Protein AF-A0A973DTD1-F1 (afdb_monomer)

Solvent-accessible surface area (backbone atoms only — not comparable to full-atom values): 6907 Å² total; per-residue (Å²): 131,82,81,72,75,76,58,64,68,57,55,54,50,48,52,51,53,19,52,48,27,39,52,51,21,50,48,40,72,76,40,44,58,81,81,34,68,89,39,75,60,52,78,42,90,54,36,76,29,68,92,36,61,41,27,54,52,28,53,50,24,41,50,49,16,50,50,37,50,51,22,62,73,66,72,36,66,72,42,43,49,52,48,33,55,51,45,25,54,52,25,38,50,43,14,50,51,21,56,76,56,68,34,67,74,47,25,53,49,14,43,50,50,15,52,51,34,47,52,52,48,52,51,54,56,52,57,67,74,77,109

Sequence (131 aa):
MTDQPVPIWITYYLWFVSILSAVFAIVIYLNPAAMWSHWEAASASGAFSLTGPTGLFCARNLGTAALGIYALTNKSRPMIEAFLVFRVVVDFLDGTHALIGGNPPIIYIGFGTAALHLVMLITIKRQARSG

Secondary structure (DSSP, 8-state):
---PPPPHHHHHHHHHHHHHHHHHHHHHHH-THHHHTTSGGGGSTTTT-TTTHHHHHHHHHHHHHHHHHHHHHTT-HHHHHHHHHHHHHHHHHHHHHHHHTT-HHHHHHHHHHHHHHHHHHHHHHHHHH--

pLDDT: mean 90.85, std 8.42, range [48.34, 98.38]

Structure (mmCIF, N/CA/C/O backbone):
data_AF-A0A973DTD1-F1
#
_entry.id   AF-A0A973DTD1-F1
#
loop_
_atom_site.group_PDB
_atom_site.id
_atom_site.type_symbol
_atom_site.label_atom_id
_atom_site.label_alt_id
_atom_site.label_comp_id
_atom_site.label_asym_id
_atom_site.label_entity_id
_atom_site.label_seq_id
_atom_site.pdbx_PDB_ins_code
_atom_site.Cartn_x
_atom_site.Cartn_y
_atom_site.Cartn_z
_atom_site.occupancy
_atom_site.B_iso_or_equiv
_atom_site.auth_seq_id
_atom_site.auth_comp_id
_atom_site.auth_asym_id
_atom_site.auth_atom_id
_atom_site.pdbx_PDB_model_num
ATOM 1 N N . MET A 1 1 ? -18.273 8.352 23.735 1.00 48.34 1 MET A N 1
ATOM 2 C CA . MET A 1 1 ? -18.150 7.340 22.668 1.00 48.34 1 MET A CA 1
ATOM 3 C C . MET A 1 1 ? -17.070 6.386 23.121 1.00 48.34 1 MET A C 1
ATOM 5 O O . MET A 1 1 ? -15.943 6.827 23.306 1.00 48.34 1 MET A O 1
ATOM 9 N N . THR A 1 2 ? -17.415 5.147 23.450 1.00 50.09 2 THR A N 1
ATOM 10 C CA . THR A 1 2 ? -16.405 4.129 23.746 1.00 50.09 2 THR A CA 1
ATOM 11 C C . THR A 1 2 ? -15.723 3.785 22.426 1.00 50.09 2 THR A C 1
ATOM 13 O O . THR A 1 2 ? -16.386 3.366 21.478 1.00 50.09 2 THR A O 1
ATOM 16 N N . ASP A 1 3 ? -14.417 4.044 22.321 1.00 63.53 3 ASP A N 1
ATOM 17 C CA . ASP A 1 3 ? -13.633 3.673 21.143 1.00 63.53 3 ASP A CA 1
ATOM 18 C C . ASP A 1 3 ? -13.612 2.147 21.054 1.00 63.53 3 ASP A C 1
ATOM 20 O O . ASP A 1 3 ? -12.794 1.472 21.680 1.00 63.53 3 ASP A O 1
ATOM 24 N N . GLN A 1 4 ? -14.571 1.590 20.315 1.00 70.19 4 GLN A N 1
ATOM 25 C CA . GLN A 1 4 ? -14.568 0.170 20.014 1.00 70.19 4 GLN A CA 1
ATOM 26 C C . GLN A 1 4 ? -13.249 -0.147 19.300 1.00 70.19 4 GLN A C 1
ATOM 28 O O . GLN A 1 4 ? -12.923 0.517 18.304 1.00 70.19 4 GLN A O 1
ATOM 33 N N . PRO A 1 5 ? -12.473 -1.118 19.808 1.00 82.25 5 PRO A N 1
ATOM 34 C CA . PRO A 1 5 ? -11.186 -1.450 19.230 1.00 82.25 5 PRO A CA 1
ATOM 35 C C . PRO A 1 5 ? -11.372 -1.934 17.790 1.00 82.25 5 PRO A C 1
ATOM 37 O O . PRO A 1 5 ? -12.326 -2.645 17.469 1.00 82.25 5 PRO A O 1
ATOM 40 N N . VAL A 1 6 ? -10.442 -1.547 16.916 1.00 91.94 6 VAL A N 1
ATOM 41 C CA . VAL A 1 6 ? -10.423 -2.007 15.522 1.00 91.94 6 VAL A CA 1
ATOM 42 C C . VAL A 1 6 ? -10.387 -3.545 15.494 1.00 91.94 6 VAL A C 1
ATOM 44 O O . VAL A 1 6 ? -9.605 -4.137 16.2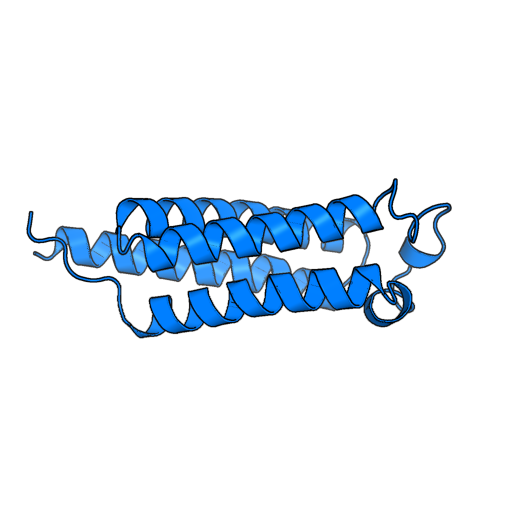45 1.00 91.94 6 VAL A O 1
ATOM 47 N N . PRO A 1 7 ? -11.194 -4.211 14.640 1.00 93.69 7 PRO A N 1
ATOM 48 C CA . PRO A 1 7 ? -11.199 -5.663 14.526 1.00 93.69 7 PRO A CA 1
ATOM 49 C C . PRO A 1 7 ? -9.795 -6.224 14.320 1.00 93.69 7 PRO A C 1
ATOM 51 O O . PRO A 1 7 ? -9.057 -5.776 13.443 1.00 93.69 7 PRO A O 1
ATOM 54 N N . ILE A 1 8 ? -9.441 -7.246 15.098 1.00 93.56 8 ILE A N 1
ATOM 55 C CA . ILE A 1 8 ? -8.062 -7.746 15.148 1.00 93.56 8 ILE A CA 1
ATOM 56 C C . ILE A 1 8 ? -7.553 -8.261 13.794 1.00 93.56 8 ILE A C 1
ATOM 58 O O . ILE A 1 8 ? -6.379 -8.099 13.474 1.00 93.56 8 ILE A O 1
ATOM 62 N N . TRP A 1 9 ? -8.442 -8.805 12.959 1.00 96.00 9 TRP A N 1
ATOM 63 C CA . TRP A 1 9 ? -8.092 -9.255 11.612 1.00 96.00 9 TRP A CA 1
ATOM 64 C C . TRP A 1 9 ? -7.668 -8.093 10.699 1.00 96.00 9 TRP A C 1
ATOM 66 O O . TRP A 1 9 ? -6.756 -8.267 9.893 1.00 96.00 9 TRP A O 1
ATOM 76 N N . ILE A 1 10 ? -8.267 -6.902 10.859 1.00 96.38 10 ILE A N 1
ATOM 77 C CA . ILE A 1 10 ? -7.861 -5.689 10.135 1.00 96.38 10 ILE A CA 1
ATOM 78 C C . ILE A 1 10 ? -6.467 -5.292 10.600 1.00 96.38 10 ILE A C 1
ATOM 80 O O . ILE A 1 10 ? -5.590 -5.053 9.780 1.00 96.38 10 ILE A O 1
ATOM 84 N N . THR A 1 11 ? -6.229 -5.293 11.911 1.00 95.12 11 THR A N 1
ATOM 85 C CA . THR A 1 11 ? -4.913 -4.987 12.480 1.00 95.12 11 THR A CA 1
ATOM 86 C C . THR A 1 11 ? -3.828 -5.927 11.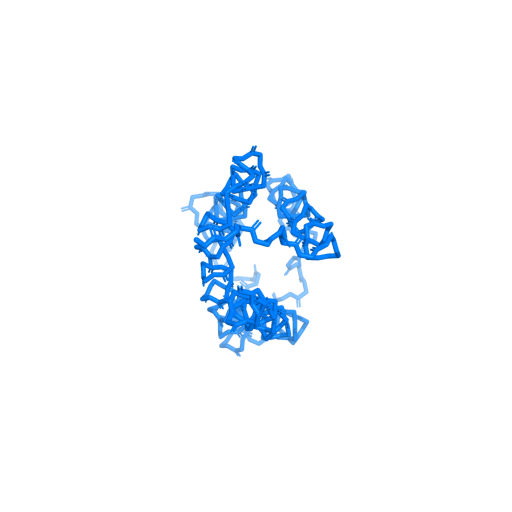945 1.00 95.12 11 THR A C 1
ATOM 88 O O . THR A 1 11 ? -2.784 -5.452 11.503 1.00 95.12 11 THR A O 1
ATOM 91 N N . TYR A 1 12 ? -4.065 -7.244 11.923 1.00 97.06 12 TYR A N 1
ATOM 92 C CA . TYR A 1 12 ? -3.104 -8.208 11.373 1.00 97.06 12 TYR A CA 1
ATOM 93 C C . TYR A 1 12 ? -2.861 -8.016 9.881 1.00 97.06 12 TYR A C 1
ATOM 95 O O . TYR A 1 12 ? -1.712 -8.029 9.439 1.00 97.06 12 TYR A O 1
ATOM 103 N N . TYR A 1 13 ? -3.925 -7.791 9.112 1.00 97.38 13 TYR A N 1
ATOM 104 C CA . TYR A 1 13 ? -3.800 -7.519 7.690 1.00 97.38 13 TYR A CA 1
ATOM 105 C C . TYR A 1 13 ? -2.978 -6.248 7.431 1.00 97.38 13 TYR A C 1
ATOM 107 O O . TYR A 1 13 ? -2.066 -6.262 6.608 1.00 97.38 13 TYR A O 1
ATOM 115 N N . LEU A 1 14 ? -3.250 -5.165 8.166 1.00 96.81 14 LEU A N 1
ATOM 116 C CA . LEU A 1 14 ? -2.539 -3.895 8.018 1.00 96.81 14 LEU A CA 1
ATOM 117 C C . LEU A 1 14 ? -1.054 -4.014 8.390 1.00 96.81 14 LEU A C 1
ATOM 119 O O . LEU A 1 14 ? -0.211 -3.428 7.708 1.00 96.81 14 LEU A O 1
ATOM 123 N N . TRP A 1 15 ? -0.714 -4.809 9.409 1.00 97.56 15 TRP A N 1
ATOM 124 C CA . TRP A 1 15 ? 0.680 -5.151 9.708 1.00 97.56 15 TRP A CA 1
ATOM 125 C C . TRP A 1 15 ? 1.342 -5.889 8.548 1.00 97.56 15 TRP A C 1
ATOM 127 O O . TRP A 1 15 ? 2.421 -5.492 8.106 1.00 97.56 15 TRP A O 1
ATOM 137 N N . PHE A 1 16 ? 0.676 -6.922 8.029 1.00 97.31 16 PHE A N 1
ATOM 138 C CA . PHE A 1 16 ? 1.175 -7.703 6.905 1.00 97.31 16 PHE A CA 1
ATOM 139 C C . PHE A 1 16 ? 1.465 -6.820 5.683 1.00 97.31 16 PHE A C 1
ATOM 141 O O . PHE A 1 16 ? 2.582 -6.852 5.172 1.00 97.31 16 PHE A O 1
ATOM 148 N N . VAL A 1 17 ? 0.521 -5.973 5.252 1.00 95.81 17 VAL A N 1
ATOM 149 C CA . VAL A 1 17 ? 0.734 -5.116 4.068 1.00 95.81 17 VAL A CA 1
ATOM 150 C C . VAL A 1 17 ? 1.766 -4.013 4.299 1.00 95.81 17 VAL A C 1
ATOM 152 O O . VAL A 1 17 ? 2.466 -3.635 3.359 1.00 95.81 17 VAL A O 1
ATOM 155 N N . SER A 1 18 ? 1.916 -3.516 5.531 1.00 96.69 18 SER A N 1
ATOM 156 C CA . SER A 1 18 ? 2.948 -2.521 5.860 1.00 96.69 18 SER A CA 1
ATOM 157 C C . SER A 1 18 ? 4.348 -3.128 5.744 1.00 96.69 18 SER A C 1
ATOM 159 O O . SER A 1 18 ? 5.230 -2.541 5.120 1.00 96.69 18 SER A O 1
ATOM 161 N N . ILE A 1 19 ? 4.536 -4.339 6.277 1.00 97.62 19 ILE A N 1
ATOM 162 C CA . ILE A 1 19 ? 5.797 -5.086 6.168 1.00 97.62 19 ILE A CA 1
ATOM 163 C C . ILE A 1 19 ? 6.065 -5.466 4.710 1.00 97.62 19 ILE A C 1
ATOM 165 O O . ILE A 1 19 ? 7.171 -5.258 4.213 1.00 97.62 19 ILE A O 1
ATOM 169 N N . LEU A 1 20 ? 5.051 -5.966 4.002 1.00 95.50 20 LEU A N 1
ATOM 170 C CA . LEU A 1 20 ? 5.176 -6.347 2.599 1.00 95.50 20 LEU A CA 1
ATOM 171 C C . LEU A 1 20 ? 5.569 -5.153 1.715 1.00 95.50 20 LEU A C 1
ATOM 173 O O . LEU A 1 20 ? 6.411 -5.304 0.836 1.00 95.50 20 LEU A O 1
ATOM 177 N N . SER A 1 21 ? 5.033 -3.959 1.989 1.00 95.56 21 SER A N 1
ATOM 178 C CA . SER A 1 21 ? 5.418 -2.730 1.279 1.00 95.56 21 SER A CA 1
ATOM 179 C C . SER A 1 21 ? 6.909 -2.421 1.462 1.00 95.56 21 SER A C 1
ATOM 181 O O . SER A 1 21 ? 7.604 -2.127 0.492 1.00 95.56 21 SER A O 1
ATOM 183 N N . ALA A 1 22 ? 7.441 -2.555 2.682 1.00 96.81 22 ALA A N 1
ATOM 184 C CA . ALA A 1 22 ? 8.873 -2.374 2.927 1.00 96.81 22 ALA A CA 1
ATOM 185 C C . ALA A 1 22 ? 9.720 -3.426 2.190 1.00 96.81 22 ALA A C 1
ATOM 187 O O . ALA A 1 22 ? 10.716 -3.079 1.557 1.00 96.81 22 ALA A O 1
ATOM 188 N N . VAL A 1 23 ? 9.302 -4.696 2.217 1.00 95.12 23 VAL A N 1
ATOM 189 C CA . VAL A 1 23 ? 9.982 -5.782 1.493 1.00 95.12 23 VAL A CA 1
ATOM 190 C C . VAL A 1 23 ? 10.011 -5.505 -0.009 1.00 95.12 23 VAL A C 1
ATOM 192 O O . VAL A 1 23 ? 11.070 -5.621 -0.621 1.00 95.12 23 VAL A O 1
ATOM 195 N N . PHE A 1 24 ? 8.894 -5.080 -0.603 1.00 91.50 24 PHE A N 1
ATOM 196 C CA . PHE A 1 24 ? 8.854 -4.722 -2.020 1.00 91.50 24 PHE A CA 1
ATOM 197 C C . PHE A 1 24 ? 9.777 -3.558 -2.354 1.00 91.50 24 PHE A C 1
ATOM 199 O O . PHE A 1 24 ? 10.521 -3.652 -3.327 1.00 91.50 24 PHE A O 1
ATOM 206 N N . ALA A 1 25 ? 9.808 -2.506 -1.533 1.00 93.69 25 ALA A N 1
ATOM 207 C CA . ALA A 1 25 ? 10.750 -1.412 -1.742 1.00 93.69 25 ALA A CA 1
ATOM 208 C C . ALA A 1 25 ? 12.211 -1.893 -1.728 1.00 93.69 25 ALA A C 1
ATOM 210 O O . ALA A 1 25 ? 12.991 -1.487 -2.583 1.00 93.69 25 ALA A O 1
ATOM 211 N N . ILE A 1 26 ? 12.574 -2.785 -0.801 1.00 94.12 26 ILE A N 1
ATOM 212 C CA . ILE A 1 26 ? 13.931 -3.346 -0.709 1.00 94.12 26 ILE A CA 1
ATOM 213 C C . ILE A 1 26 ? 14.256 -4.198 -1.939 1.00 94.12 26 ILE A C 1
ATOM 215 O O . ILE A 1 26 ? 15.304 -4.009 -2.554 1.00 94.12 26 ILE A O 1
ATOM 219 N N . VAL A 1 27 ? 13.363 -5.116 -2.318 1.00 92.19 27 VAL A N 1
ATOM 220 C CA . VAL A 1 27 ? 13.562 -5.995 -3.481 1.00 92.19 27 VAL A CA 1
ATOM 221 C C . VAL A 1 27 ? 13.762 -5.169 -4.746 1.00 92.19 27 VAL A C 1
ATOM 223 O O . VAL A 1 27 ? 14.691 -5.429 -5.503 1.00 92.19 27 VAL A O 1
ATOM 226 N N . ILE A 1 28 ? 12.939 -4.144 -4.948 1.00 90.00 28 ILE A N 1
ATOM 227 C CA . ILE A 1 28 ? 13.012 -3.270 -6.118 1.00 90.00 28 ILE A CA 1
ATOM 228 C C . ILE A 1 28 ? 14.277 -2.419 -6.106 1.00 90.00 28 ILE A C 1
ATOM 230 O O . ILE A 1 28 ? 14.902 -2.249 -7.148 1.00 90.00 28 ILE A O 1
ATOM 234 N N . TYR A 1 29 ? 14.668 -1.893 -4.945 1.00 92.00 29 TYR A N 1
ATOM 235 C CA . TYR A 1 29 ? 15.890 -1.107 -4.818 1.00 92.00 29 TYR A CA 1
ATOM 236 C C . TYR A 1 29 ? 17.132 -1.925 -5.196 1.00 92.00 29 TYR A C 1
ATOM 238 O O . TYR A 1 29 ? 18.033 -1.411 -5.854 1.00 92.00 29 TYR A O 1
ATOM 246 N N . LEU A 1 30 ? 17.171 -3.200 -4.796 1.00 92.69 30 LEU A N 1
ATOM 247 C CA . LEU A 1 30 ? 18.296 -4.099 -5.057 1.00 92.69 30 LEU A CA 1
ATOM 248 C C . LEU A 1 30 ? 18.254 -4.722 -6.458 1.00 92.69 30 LEU A C 1
ATOM 250 O O . LEU A 1 30 ? 19.300 -4.938 -7.066 1.00 92.69 30 LEU A O 1
ATOM 254 N N . ASN A 1 31 ? 17.063 -5.057 -6.957 1.00 90.44 31 ASN A N 1
ATOM 255 C CA . ASN A 1 31 ? 16.871 -5.739 -8.232 1.00 90.44 31 ASN A CA 1
ATOM 256 C C . ASN A 1 31 ? 15.492 -5.406 -8.845 1.00 90.44 31 ASN A C 1
ATOM 258 O O . ASN A 1 31 ? 14.559 -6.213 -8.758 1.00 90.44 31 ASN A O 1
ATOM 262 N N . PRO A 1 32 ? 15.341 -4.250 -9.516 1.00 86.38 32 PRO A N 1
ATOM 263 C CA . PRO A 1 32 ? 14.055 -3.828 -10.079 1.00 86.38 32 PRO A CA 1
ATOM 264 C C . PRO A 1 32 ? 13.567 -4.762 -11.200 1.00 86.38 32 PRO A C 1
ATOM 266 O O . PRO A 1 32 ? 12.364 -4.969 -11.375 1.00 86.38 32 PRO A O 1
ATOM 269 N N . ALA A 1 33 ? 14.490 -5.409 -11.918 1.00 85.50 33 ALA A N 1
ATOM 270 C CA . ALA A 1 33 ? 14.159 -6.367 -12.968 1.00 85.50 33 ALA A CA 1
ATOM 271 C C . ALA A 1 33 ? 13.455 -7.627 -12.430 1.00 85.50 33 ALA A C 1
ATOM 273 O O . ALA A 1 33 ? 12.653 -8.224 -13.152 1.00 85.50 33 ALA A O 1
ATOM 274 N N . ALA A 1 34 ? 13.689 -8.012 -11.168 1.00 83.31 34 ALA A N 1
ATOM 275 C CA . ALA A 1 34 ? 13.011 -9.154 -10.550 1.00 83.31 34 ALA A CA 1
ATOM 276 C C . ALA A 1 34 ? 11.486 -8.975 -10.487 1.00 83.31 34 ALA A C 1
ATOM 278 O O . ALA A 1 34 ? 10.752 -9.957 -10.559 1.00 83.31 34 ALA A O 1
ATOM 279 N N . MET A 1 35 ? 11.006 -7.732 -10.376 1.00 78.44 35 MET A N 1
ATOM 280 C CA . MET A 1 35 ? 9.574 -7.437 -10.314 1.00 78.44 35 MET A CA 1
ATOM 281 C C . MET A 1 35 ? 8.952 -7.089 -11.659 1.00 78.44 35 MET A C 1
ATOM 283 O O . MET A 1 35 ? 7.767 -7.344 -11.846 1.00 78.44 35 MET A O 1
ATOM 287 N N . TRP A 1 36 ? 9.713 -6.504 -12.583 1.00 81.81 36 TRP A N 1
ATOM 288 C CA . TRP A 1 36 ? 9.122 -5.845 -13.752 1.00 81.81 36 TRP A CA 1
ATOM 289 C C . TRP A 1 36 ? 9.675 -6.296 -15.097 1.00 81.81 36 TRP A C 1
ATOM 291 O O . TRP A 1 36 ? 9.199 -5.815 -16.112 1.00 81.81 36 TRP A O 1
ATOM 301 N N . SER A 1 37 ? 10.623 -7.234 -15.156 1.00 81.25 37 SER A N 1
ATOM 302 C CA . SER A 1 37 ? 11.190 -7.714 -16.435 1.00 81.25 37 SER A CA 1
ATOM 303 C C . SER A 1 37 ? 10.160 -8.262 -17.432 1.00 81.25 37 SER A C 1
ATOM 305 O O . SER A 1 37 ? 10.416 -8.263 -18.631 1.00 81.25 37 SER A O 1
ATOM 307 N N . HIS A 1 38 ? 9.001 -8.709 -16.953 1.00 81.12 38 HIS A N 1
ATOM 308 C CA . HIS A 1 38 ? 7.895 -9.200 -17.777 1.00 81.12 38 HIS A CA 1
ATOM 309 C C . HIS A 1 38 ? 6.900 -8.102 -18.185 1.00 81.12 38 HIS A C 1
ATOM 311 O O . HIS A 1 38 ? 5.959 -8.372 -18.927 1.00 81.12 38 HIS A O 1
ATOM 317 N N . TRP A 1 39 ? 7.060 -6.883 -17.669 1.00 83.31 39 TRP A N 1
ATOM 318 C CA . TRP A 1 39 ? 6.172 -5.767 -17.948 1.00 83.31 39 TRP A CA 1
ATOM 319 C C . TRP A 1 39 ? 6.678 -4.989 -19.162 1.00 83.31 39 TRP A C 1
ATOM 321 O O . TRP A 1 39 ? 7.833 -4.583 -19.199 1.00 83.31 39 TRP A O 1
ATOM 331 N N . GLU A 1 40 ? 5.808 -4.731 -20.139 1.00 80.62 40 GLU A N 1
ATOM 332 C CA . GLU A 1 40 ? 6.148 -3.999 -21.368 1.00 80.62 40 GLU A CA 1
ATOM 333 C C . GLU A 1 40 ? 6.799 -2.630 -21.096 1.00 80.62 40 GLU A C 1
ATOM 335 O O . GLU A 1 40 ? 7.735 -2.230 -21.783 1.00 80.62 40 GLU A O 1
ATOM 340 N N . ALA A 1 41 ? 6.393 -1.942 -20.023 1.00 78.31 41 ALA A N 1
ATOM 341 C CA . ALA A 1 41 ? 6.985 -0.664 -19.626 1.00 78.31 41 ALA A CA 1
ATOM 342 C C . ALA A 1 41 ? 8.462 -0.763 -19.183 1.00 78.31 41 ALA A C 1
ATOM 344 O O . ALA A 1 41 ? 9.144 0.259 -19.099 1.00 78.31 41 ALA A O 1
ATOM 345 N N . ALA A 1 42 ? 8.986 -1.962 -18.914 1.00 83.62 42 ALA A N 1
ATOM 346 C CA . ALA A 1 42 ? 10.366 -2.157 -18.472 1.00 83.62 42 ALA A CA 1
ATOM 347 C C . ALA A 1 42 ? 11.413 -1.817 -19.539 1.00 83.62 42 ALA A C 1
ATOM 349 O O . ALA A 1 42 ? 12.550 -1.507 -19.188 1.00 83.62 42 ALA A O 1
ATOM 350 N N . SER A 1 43 ? 11.049 -1.840 -20.825 1.00 83.19 43 SER A N 1
ATOM 351 C CA . SER A 1 43 ? 11.947 -1.419 -21.907 1.00 83.19 43 SER A CA 1
ATOM 352 C C . SER A 1 43 ? 12.007 0.100 -22.085 1.00 83.19 43 SER A C 1
ATOM 354 O O . SER A 1 43 ? 12.806 0.587 -22.885 1.00 83.19 43 SER A O 1
ATOM 356 N N . ALA A 1 44 ? 11.174 0.868 -21.373 1.00 84.31 44 ALA A N 1
ATOM 357 C CA . ALA A 1 44 ? 11.215 2.322 -21.437 1.00 84.31 44 ALA A CA 1
ATOM 358 C C . ALA A 1 44 ? 12.531 2.856 -20.849 1.00 84.31 44 ALA A C 1
ATOM 360 O O . ALA A 1 44 ? 13.013 2.400 -19.807 1.00 84.31 44 ALA A O 1
ATOM 361 N N . SER A 1 45 ? 13.113 3.860 -21.510 1.00 84.75 45 SER A N 1
ATOM 362 C CA . SER A 1 45 ? 14.356 4.480 -21.047 1.00 84.75 45 SER A CA 1
ATOM 363 C C . SER A 1 45 ? 14.199 5.007 -19.619 1.00 84.75 45 SER A C 1
ATOM 365 O O . SER A 1 45 ? 13.262 5.742 -19.310 1.00 84.75 45 SER A O 1
ATOM 367 N N . GLY A 1 46 ? 15.115 4.607 -18.737 1.00 85.69 46 GLY A N 1
ATOM 368 C CA . GLY A 1 46 ? 15.104 5.022 -17.337 1.00 85.69 46 GLY A CA 1
ATOM 369 C C . GLY A 1 46 ? 14.064 4.327 -16.454 1.00 85.69 46 GLY A C 1
ATOM 370 O O . GLY A 1 46 ? 13.980 4.692 -15.282 1.00 85.69 46 GLY A O 1
ATOM 371 N N . ALA A 1 47 ? 13.325 3.317 -16.941 1.00 83.75 47 ALA A N 1
ATOM 372 C CA . ALA A 1 47 ? 12.345 2.569 -16.141 1.00 83.75 47 ALA A CA 1
ATOM 373 C C . ALA A 1 47 ? 12.937 2.070 -14.811 1.00 83.75 47 ALA A C 1
ATOM 375 O O . ALA A 1 47 ? 12.325 2.234 -13.754 1.00 83.75 47 ALA A O 1
ATOM 376 N N . PHE A 1 48 ? 14.175 1.564 -14.851 1.00 89.62 48 PHE A N 1
ATOM 377 C CA . PHE A 1 48 ? 14.924 1.064 -13.690 1.00 89.62 48 PHE A CA 1
ATOM 378 C C . PHE A 1 48 ? 15.807 2.102 -12.984 1.00 89.62 48 PHE A C 1
ATOM 380 O O . PHE A 1 48 ? 16.570 1.758 -12.085 1.00 89.62 48 PHE A O 1
ATOM 387 N N . SER A 1 49 ? 15.710 3.382 -13.354 1.00 89.38 49 SER A N 1
ATOM 388 C CA . SER A 1 49 ? 16.467 4.437 -12.681 1.00 89.38 49 SER A CA 1
ATOM 389 C C . SER A 1 49 ? 15.905 4.730 -11.288 1.00 89.38 49 SER A C 1
ATOM 391 O O . SER A 1 49 ? 14.715 5.021 -11.129 1.00 89.38 49 SER A O 1
ATOM 393 N N . LEU A 1 50 ? 16.783 4.764 -10.282 1.00 88.06 50 LEU A N 1
ATOM 394 C CA . LEU A 1 50 ? 16.451 5.217 -8.925 1.00 88.06 50 LEU A CA 1
ATOM 395 C C . LEU A 1 50 ? 16.129 6.715 -8.845 1.00 88.06 50 LEU A C 1
ATOM 397 O O . LEU A 1 50 ? 15.503 7.147 -7.886 1.00 88.06 50 L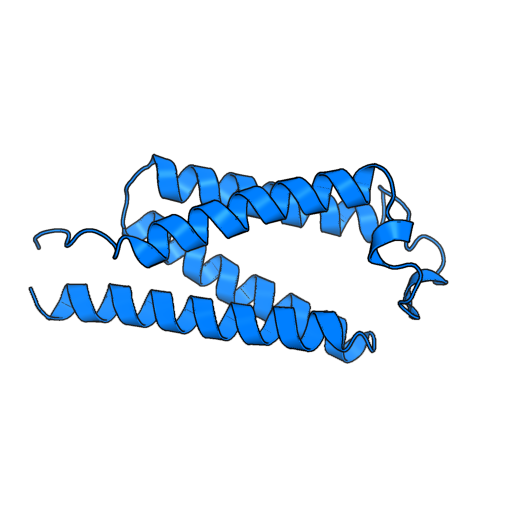EU A O 1
ATOM 401 N N . THR A 1 51 ? 16.521 7.515 -9.835 1.00 89.81 51 THR A N 1
ATOM 402 C CA . THR A 1 51 ? 16.077 8.915 -9.949 1.00 89.81 51 THR A CA 1
ATOM 403 C C . THR A 1 51 ? 14.784 9.055 -10.757 1.00 89.81 51 THR A C 1
ATOM 405 O O . THR A 1 51 ? 14.279 10.161 -10.919 1.00 89.81 51 THR A O 1
ATOM 408 N N . GLY A 1 52 ? 14.252 7.941 -11.270 1.00 87.44 52 GLY A N 1
ATOM 409 C CA . GLY A 1 52 ? 13.064 7.871 -12.115 1.00 87.44 52 GLY A CA 1
ATOM 410 C C . GLY A 1 52 ? 11.934 7.028 -11.499 1.00 87.44 52 GLY A C 1
ATOM 411 O O . GLY A 1 52 ? 11.775 7.005 -10.274 1.00 87.44 52 GLY A O 1
ATOM 412 N N . PRO A 1 53 ? 11.135 6.324 -12.327 1.00 85.81 53 PRO A N 1
ATOM 413 C CA . PRO A 1 53 ? 9.958 5.573 -11.880 1.00 85.81 53 PRO A CA 1
ATOM 414 C C . PRO A 1 53 ? 10.237 4.563 -10.761 1.00 85.81 53 PRO A C 1
ATOM 416 O O . PRO A 1 53 ? 9.471 4.479 -9.801 1.00 85.81 53 PRO A O 1
ATOM 419 N N . THR A 1 54 ? 11.363 3.847 -10.834 1.00 88.62 54 THR A N 1
ATOM 420 C CA . THR A 1 54 ? 11.764 2.883 -9.796 1.00 88.62 54 THR A CA 1
ATOM 421 C C . THR A 1 54 ? 11.973 3.561 -8.443 1.00 88.62 54 THR A C 1
ATOM 423 O O . THR A 1 54 ? 11.477 3.079 -7.426 1.00 88.62 54 THR A O 1
ATOM 426 N N . GLY A 1 55 ? 12.650 4.713 -8.420 1.00 90.88 55 GLY A N 1
ATOM 427 C CA . GLY A 1 55 ? 12.852 5.490 -7.195 1.00 90.88 55 GLY A CA 1
ATOM 428 C C . GLY A 1 55 ? 11.548 5.953 -6.558 1.00 90.88 55 GLY A C 1
ATOM 429 O O . GLY A 1 55 ? 11.363 5.809 -5.348 1.00 90.88 55 GLY A O 1
ATOM 430 N N . LEU A 1 56 ? 10.618 6.452 -7.378 1.00 90.06 56 LEU A N 1
ATOM 431 C CA . LEU A 1 56 ? 9.288 6.863 -6.923 1.00 90.06 56 LEU A CA 1
ATOM 432 C C . LEU A 1 56 ? 8.510 5.685 -6.331 1.00 90.06 56 LEU A C 1
ATOM 434 O O . LEU A 1 56 ? 7.898 5.827 -5.271 1.00 90.06 56 LEU A O 1
ATOM 438 N N . PHE A 1 57 ? 8.576 4.512 -6.963 1.00 89.12 57 PHE A N 1
ATOM 439 C CA . PHE A 1 57 ? 7.918 3.312 -6.456 1.00 89.12 57 PHE A CA 1
ATOM 440 C C . PHE A 1 57 ? 8.510 2.859 -5.113 1.00 89.12 57 PHE A C 1
ATOM 442 O O . PHE A 1 57 ? 7.756 2.566 -4.179 1.00 89.12 57 PHE A O 1
ATOM 449 N N . CYS A 1 58 ? 9.841 2.857 -4.974 1.00 93.38 58 CYS A N 1
ATOM 450 C CA . CYS A 1 58 ? 10.519 2.570 -3.707 1.00 93.38 58 CYS A CA 1
ATOM 451 C C . CYS A 1 58 ? 10.097 3.550 -2.607 1.00 93.38 58 CYS A C 1
ATOM 453 O O . CYS A 1 58 ? 9.666 3.125 -1.533 1.00 93.38 58 CYS A O 1
ATOM 455 N N . ALA A 1 59 ? 10.167 4.855 -2.883 1.00 94.56 59 ALA A N 1
ATOM 456 C CA . ALA A 1 59 ? 9.813 5.898 -1.925 1.00 94.56 59 ALA A CA 1
ATOM 457 C C . ALA A 1 59 ? 8.352 5.781 -1.474 1.00 94.56 59 ALA A C 1
ATOM 459 O O . ALA A 1 59 ? 8.056 5.839 -0.281 1.00 94.56 59 ALA A O 1
ATOM 460 N N . ARG A 1 60 ? 7.436 5.538 -2.414 1.00 93.31 60 ARG A N 1
ATOM 461 C CA . ARG A 1 60 ? 6.013 5.350 -2.129 1.00 93.31 60 ARG A CA 1
ATOM 462 C C . ARG A 1 60 ? 5.753 4.118 -1.261 1.00 93.31 60 ARG A C 1
ATOM 464 O O . ARG A 1 60 ? 4.943 4.189 -0.334 1.00 93.31 60 ARG A O 1
ATOM 471 N N . ASN A 1 61 ? 6.422 2.997 -1.524 1.00 94.69 61 ASN A N 1
ATOM 472 C CA . ASN A 1 61 ? 6.253 1.780 -0.726 1.00 94.69 61 ASN A CA 1
ATOM 473 C C . ASN A 1 61 ? 6.848 1.919 0.682 1.00 94.69 61 ASN A C 1
ATOM 475 O O . ASN A 1 61 ? 6.203 1.521 1.651 1.00 94.69 61 ASN A O 1
ATOM 479 N N . LEU A 1 62 ? 8.007 2.570 0.822 1.00 96.56 62 LEU A N 1
ATOM 480 C CA . LEU A 1 62 ? 8.567 2.908 2.136 1.00 96.56 62 LEU A CA 1
ATOM 481 C C . LEU A 1 62 ? 7.672 3.884 2.904 1.00 96.56 62 LEU A C 1
ATOM 483 O O . LEU A 1 62 ? 7.423 3.676 4.089 1.00 96.56 62 LEU A O 1
ATOM 487 N N . GLY A 1 63 ? 7.133 4.907 2.236 1.00 96.12 63 GLY A N 1
ATOM 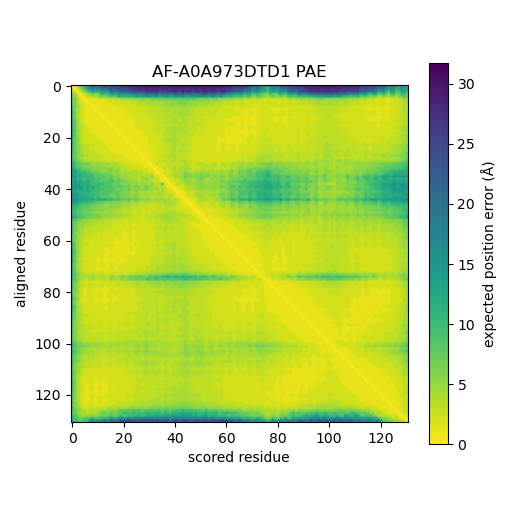488 C CA . GLY A 1 63 ? 6.183 5.844 2.837 1.00 96.12 63 GLY A CA 1
ATOM 489 C C . GLY A 1 63 ? 4.903 5.149 3.309 1.00 96.12 63 GLY A C 1
ATOM 490 O O . GLY A 1 63 ? 4.436 5.401 4.417 1.00 96.12 63 GLY A O 1
ATOM 491 N N . THR A 1 64 ? 4.383 4.209 2.514 1.00 96.00 64 THR A N 1
ATOM 492 C CA . THR A 1 64 ? 3.227 3.377 2.885 1.00 96.00 64 THR A CA 1
ATOM 493 C C . THR A 1 64 ? 3.528 2.524 4.116 1.00 96.00 64 THR A C 1
ATOM 495 O O . THR A 1 64 ? 2.724 2.492 5.047 1.00 96.00 64 THR A O 1
ATOM 498 N N . ALA A 1 65 ? 4.696 1.875 4.152 1.00 97.50 65 ALA A N 1
ATOM 499 C CA . ALA A 1 65 ? 5.131 1.080 5.296 1.00 97.50 65 ALA A CA 1
ATOM 500 C C . ALA A 1 65 ? 5.266 1.936 6.564 1.00 97.50 65 ALA A C 1
ATOM 502 O O . ALA A 1 65 ? 4.733 1.574 7.611 1.00 97.50 65 ALA A O 1
ATOM 503 N N . ALA A 1 66 ? 5.925 3.093 6.462 1.00 96.81 66 ALA A N 1
ATOM 504 C CA . ALA A 1 66 ? 6.118 4.011 7.579 1.00 96.81 66 ALA A CA 1
ATOM 505 C C . ALA A 1 66 ? 4.782 4.529 8.128 1.00 96.81 66 ALA A C 1
ATOM 507 O O . ALA A 1 66 ? 4.561 4.495 9.339 1.00 96.81 66 ALA A O 1
ATOM 508 N N . LEU A 1 67 ? 3.866 4.949 7.248 1.00 96.00 67 LEU A N 1
ATOM 509 C CA . LEU A 1 67 ? 2.540 5.419 7.646 1.00 96.00 67 LEU A CA 1
ATOM 510 C C . LEU A 1 67 ? 1.717 4.305 8.305 1.00 96.00 67 LEU A C 1
ATOM 512 O O . LEU A 1 67 ? 1.071 4.550 9.322 1.00 96.00 67 LEU A O 1
ATOM 516 N N . GLY A 1 68 ? 1.774 3.084 7.768 1.00 96.31 68 GLY A N 1
ATOM 517 C CA . GLY A 1 68 ? 1.087 1.928 8.338 1.00 96.31 68 GLY A CA 1
ATOM 518 C C . GLY A 1 68 ? 1.610 1.558 9.725 1.00 96.31 68 GLY A C 1
ATOM 519 O O . GLY A 1 68 ? 0.827 1.443 10.668 1.00 96.31 68 GLY A O 1
ATOM 520 N N . ILE A 1 69 ? 2.933 1.469 9.890 1.00 96.94 69 ILE A N 1
ATOM 521 C CA . ILE A 1 69 ? 3.574 1.227 11.193 1.00 96.94 69 ILE A CA 1
ATOM 522 C C . ILE A 1 69 ? 3.206 2.334 12.185 1.00 96.94 69 ILE A C 1
ATOM 524 O O . ILE A 1 69 ? 2.841 2.045 13.326 1.00 96.94 69 ILE A O 1
ATOM 528 N N . TYR A 1 70 ? 3.256 3.599 11.764 1.00 95.75 70 TYR A N 1
ATOM 529 C CA . TYR A 1 70 ? 2.879 4.722 12.616 1.00 95.75 70 TYR A CA 1
ATOM 530 C C . TYR A 1 70 ? 1.410 4.626 13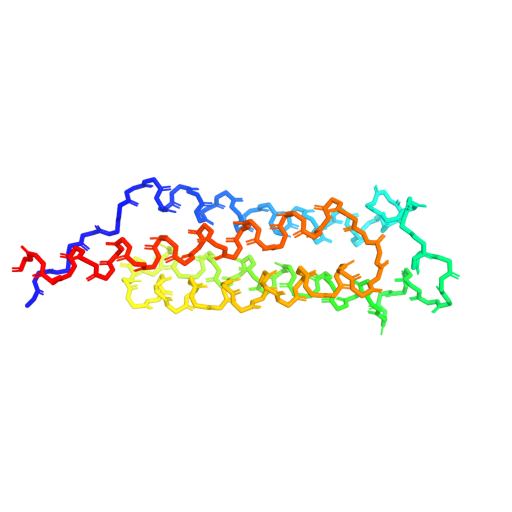.048 1.00 95.75 70 TYR A C 1
ATOM 532 O O . TYR A 1 70 ? 1.114 4.697 14.241 1.00 95.75 70 TYR A O 1
ATOM 540 N N . ALA A 1 71 ? 0.482 4.390 12.119 1.00 94.75 71 ALA A N 1
ATOM 541 C CA . ALA A 1 71 ? -0.939 4.260 12.435 1.00 94.75 71 ALA A CA 1
ATOM 542 C C . ALA A 1 71 ? -1.217 3.102 13.413 1.00 94.75 71 ALA A C 1
ATOM 544 O O . ALA A 1 71 ? -1.976 3.268 14.370 1.00 94.75 71 ALA A O 1
ATOM 545 N N . LEU A 1 72 ? -0.565 1.953 13.210 1.00 94.88 72 LEU A N 1
ATOM 546 C CA . LEU A 1 72 ? -0.750 0.750 14.027 1.00 94.88 72 LEU A CA 1
ATOM 547 C C . LEU A 1 72 ? -0.132 0.877 15.426 1.00 94.88 72 LEU A C 1
ATOM 549 O O . LEU A 1 72 ? -0.716 0.404 16.401 1.00 94.88 72 LEU A O 1
ATOM 553 N N . THR A 1 73 ? 1.021 1.535 15.552 1.00 95.19 73 THR A N 1
ATOM 554 C CA . THR A 1 73 ? 1.702 1.723 16.847 1.00 95.19 73 THR A CA 1
ATOM 555 C C . THR A 1 73 ? 1.053 2.802 17.709 1.00 95.19 73 THR A C 1
ATOM 557 O O . THR A 1 73 ? 1.028 2.655 18.930 1.00 95.19 73 THR A O 1
ATOM 560 N N . ASN A 1 74 ? 0.443 3.826 17.100 1.00 90.31 74 ASN A N 1
ATOM 561 C CA . ASN A 1 74 ? -0.329 4.837 17.830 1.00 90.31 74 ASN A CA 1
ATOM 562 C C . ASN A 1 74 ? -1.613 4.284 18.461 1.00 90.31 74 ASN A C 1
ATOM 564 O O . ASN A 1 74 ? -2.203 4.954 19.304 1.00 90.31 74 ASN A O 1
ATOM 568 N N . LYS A 1 75 ? -2.075 3.093 18.045 1.00 83.50 75 LYS A N 1
ATOM 569 C CA . LYS A 1 75 ? -3.318 2.459 18.530 1.00 83.50 75 LYS A CA 1
ATOM 570 C C . LYS A 1 75 ? -4.537 3.393 18.466 1.00 83.50 75 LYS A C 1
ATOM 572 O O . LYS A 1 75 ? -5.490 3.239 19.223 1.00 83.50 75 LYS A O 1
ATOM 577 N N . SER A 1 76 ? -4.501 4.359 17.550 1.00 86.81 76 SER A N 1
ATOM 578 C CA . SER A 1 76 ? -5.530 5.375 17.372 1.00 86.81 76 SER A CA 1
ATOM 579 C C . SER A 1 76 ? -6.409 4.984 16.198 1.00 86.81 76 SER A C 1
ATOM 581 O O . SER A 1 76 ? -5.947 4.857 15.061 1.00 86.81 76 SER A O 1
ATOM 583 N N . ARG A 1 77 ? -7.699 4.799 16.468 1.00 89.94 77 ARG A N 1
ATOM 584 C CA . ARG A 1 77 ? -8.676 4.472 15.434 1.00 89.94 77 ARG A CA 1
ATOM 585 C C . ARG A 1 77 ? -8.715 5.530 14.316 1.00 89.94 77 ARG A C 1
ATOM 587 O O . ARG A 1 77 ? -8.639 5.119 13.160 1.00 89.94 77 ARG A O 1
ATOM 594 N N . PRO A 1 78 ? -8.771 6.849 14.597 1.00 92.38 78 PRO A N 1
ATOM 595 C CA . PRO A 1 78 ? -8.669 7.871 13.554 1.00 92.38 78 PRO A CA 1
ATOM 596 C C . PRO A 1 78 ? -7.429 7.729 12.662 1.00 92.38 78 PRO A C 1
ATOM 598 O O . PRO A 1 78 ? -7.527 7.918 11.453 1.00 92.38 78 PRO A O 1
ATOM 601 N N . MET A 1 79 ? -6.280 7.338 13.226 1.00 94.06 79 MET A N 1
ATOM 602 C CA . MET A 1 79 ? -5.058 7.119 12.443 1.00 94.06 79 MET A CA 1
ATOM 603 C C . MET A 1 79 ? -5.165 5.905 11.518 1.00 94.06 79 MET A C 1
ATOM 605 O O . MET A 1 79 ? -4.741 5.975 10.367 1.00 94.06 79 MET A O 1
ATOM 609 N N . ILE A 1 80 ? -5.764 4.808 11.990 1.00 95.44 80 ILE A N 1
ATOM 610 C CA . ILE A 1 80 ? -6.031 3.623 11.161 1.00 95.44 80 ILE A CA 1
ATOM 611 C C . ILE A 1 80 ? -7.023 3.963 10.042 1.00 95.44 80 ILE A C 1
ATOM 613 O O . ILE A 1 80 ? -6.825 3.555 8.901 1.00 95.44 80 ILE A O 1
ATOM 617 N N . GLU A 1 81 ? -8.069 4.736 10.338 1.00 95.25 81 GLU A N 1
ATOM 618 C CA . GLU A 1 81 ? -9.031 5.195 9.332 1.00 95.25 81 GLU A CA 1
ATOM 619 C C . GLU A 1 81 ? -8.361 6.092 8.278 1.00 95.25 81 GLU A C 1
ATOM 621 O O . GLU A 1 81 ? -8.573 5.886 7.084 1.00 95.25 81 GLU A O 1
ATOM 626 N N . ALA A 1 82 ? -7.509 7.036 8.693 1.00 95.25 82 ALA A N 1
ATOM 627 C CA . ALA A 1 82 ? -6.742 7.880 7.778 1.00 95.25 82 ALA A CA 1
ATOM 628 C C . ALA A 1 82 ? -5.791 7.054 6.896 1.00 95.25 82 ALA A C 1
ATOM 630 O O . ALA A 1 82 ? -5.724 7.269 5.685 1.00 95.25 82 ALA A O 1
ATOM 631 N N . PHE A 1 83 ? -5.106 6.066 7.479 1.00 96.44 83 PHE A N 1
ATOM 632 C CA . PHE A 1 83 ? -4.250 5.152 6.727 1.00 96.44 83 PHE A CA 1
ATOM 633 C C . PHE A 1 83 ? -5.043 4.317 5.714 1.00 96.44 83 PHE A C 1
ATOM 635 O O . PHE A 1 83 ? -4.615 4.178 4.571 1.00 96.44 83 PHE A O 1
ATOM 642 N N . LEU A 1 84 ? -6.224 3.814 6.081 1.00 97.50 84 LEU A N 1
ATOM 643 C CA . LEU A 1 84 ? -7.101 3.088 5.158 1.00 97.50 84 LEU A CA 1
ATOM 644 C C . LEU A 1 84 ? -7.577 3.970 3.999 1.00 97.50 84 LEU A C 1
ATOM 646 O O . LEU A 1 84 ? -7.570 3.511 2.862 1.00 97.50 84 LEU A O 1
ATOM 650 N N . VAL A 1 85 ? -7.943 5.231 4.253 1.00 97.75 85 VAL A N 1
ATOM 651 C CA . VAL A 1 85 ? -8.301 6.180 3.182 1.00 97.75 85 VAL A CA 1
ATOM 652 C C . VAL A 1 85 ? -7.127 6.383 2.227 1.00 97.75 85 VAL A C 1
ATOM 654 O O . VAL A 1 85 ? -7.303 6.285 1.013 1.00 97.75 85 VAL A O 1
ATOM 657 N N . PHE A 1 86 ? -5.925 6.603 2.765 1.00 96.88 86 PHE A N 1
ATOM 658 C CA . PHE A 1 86 ? -4.707 6.691 1.962 1.00 96.88 86 PHE A CA 1
ATOM 659 C C . PHE A 1 86 ? -4.507 5.434 1.103 1.00 96.88 86 PHE A C 1
ATOM 661 O O . PHE A 1 86 ? -4.310 5.549 -0.104 1.00 96.88 86 PHE A O 1
ATOM 668 N N . ARG A 1 87 ? -4.627 4.238 1.696 1.00 97.12 87 ARG A N 1
ATOM 669 C CA . ARG A 1 87 ? -4.482 2.956 0.990 1.00 97.12 87 ARG A CA 1
ATOM 670 C C . ARG A 1 87 ? -5.502 2.788 -0.131 1.00 97.12 87 ARG A C 1
ATOM 672 O O . ARG A 1 87 ? -5.109 2.416 -1.227 1.00 97.12 87 ARG A O 1
ATOM 679 N N . VAL A 1 88 ? -6.775 3.117 0.102 1.00 98.06 88 VAL A N 1
ATOM 680 C CA . VAL A 1 88 ? -7.816 3.062 -0.941 1.00 98.06 88 VAL A CA 1
ATOM 681 C C . VAL A 1 88 ? -7.425 3.914 -2.147 1.00 98.06 88 VAL A C 1
ATOM 683 O O . VAL A 1 88 ? -7.480 3.431 -3.274 1.00 98.06 88 VAL A O 1
ATOM 686 N N . VAL A 1 89 ? -7.005 5.163 -1.920 1.00 97.00 89 VAL A N 1
ATOM 687 C CA . VAL A 1 89 ? -6.615 6.076 -3.005 1.00 97.00 89 VAL A CA 1
ATOM 688 C C . VAL A 1 89 ? -5.385 5.550 -3.739 1.00 97.00 89 VAL A C 1
ATOM 690 O O . VAL A 1 89 ? -5.382 5.458 -4.962 1.00 97.00 89 VAL A O 1
ATOM 693 N N . VAL A 1 90 ? -4.346 5.184 -2.997 1.00 94.94 90 VAL A N 1
ATOM 694 C CA . VAL A 1 90 ? -3.059 4.766 -3.556 1.00 94.94 90 VAL A CA 1
ATOM 695 C C . VAL A 1 90 ? -3.168 3.452 -4.330 1.00 94.94 90 VAL A C 1
ATOM 697 O O . VAL A 1 90 ? -2.633 3.353 -5.430 1.00 94.94 90 VAL A O 1
ATOM 700 N N . ASP A 1 91 ? -3.911 2.474 -3.815 1.00 96.00 91 ASP A N 1
ATOM 701 C CA . ASP A 1 91 ? -4.107 1.187 -4.487 1.00 96.00 91 ASP A CA 1
ATOM 702 C C . ASP A 1 91 ? -5.006 1.321 -5.727 1.00 96.00 91 ASP A C 1
ATOM 704 O O . ASP A 1 91 ? -4.779 0.662 -6.743 1.00 96.00 91 ASP A O 1
ATOM 708 N N . PHE A 1 92 ? -5.991 2.226 -5.690 1.00 97.56 92 PHE A N 1
ATOM 709 C CA . PHE A 1 92 ? -6.801 2.550 -6.863 1.00 97.56 92 PHE A CA 1
ATOM 710 C C . PHE A 1 92 ? -5.967 3.225 -7.962 1.00 97.56 92 PHE A C 1
ATOM 712 O O . PHE A 1 92 ? -6.106 2.898 -9.144 1.00 97.56 92 PHE A O 1
ATOM 719 N N . LEU A 1 93 ? -5.079 4.151 -7.584 1.00 95.69 93 LEU A N 1
ATOM 720 C CA . LEU A 1 93 ? -4.153 4.789 -8.518 1.00 95.69 93 LEU A CA 1
ATOM 721 C C . LEU A 1 93 ? -3.154 3.784 -9.101 1.00 95.69 93 LEU A C 1
ATOM 723 O O . LEU A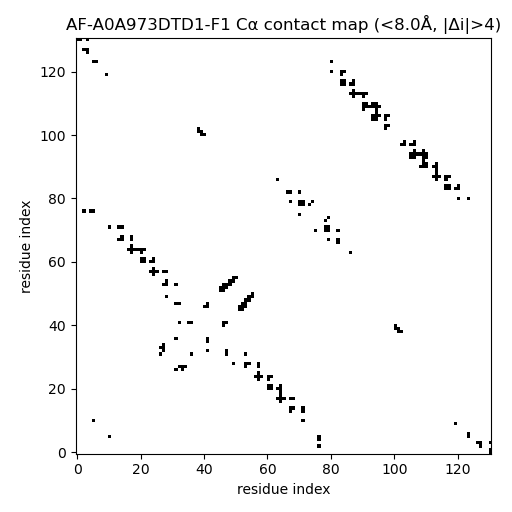 1 93 ? -2.888 3.849 -10.298 1.00 95.69 93 LEU A O 1
ATOM 727 N N . ASP A 1 94 ? -2.676 2.815 -8.317 1.00 92.12 94 ASP A N 1
ATOM 728 C CA . ASP A 1 94 ? -1.861 1.705 -8.828 1.00 92.12 94 ASP A CA 1
ATOM 729 C C . ASP A 1 94 ? -2.615 0.852 -9.841 1.00 92.12 94 ASP A C 1
ATOM 731 O O . ASP A 1 94 ? -2.085 0.570 -10.914 1.00 92.12 94 ASP A O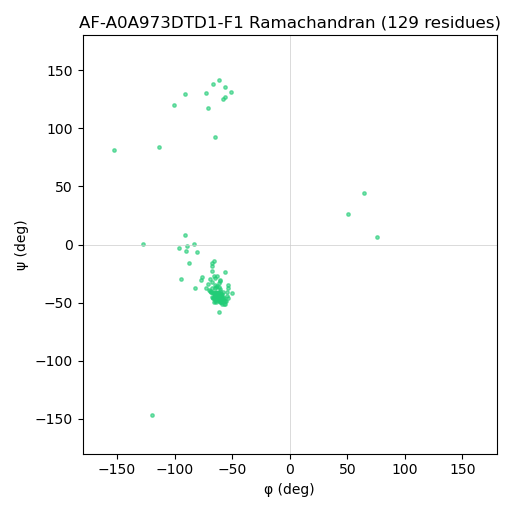 1
ATOM 735 N N . GLY A 1 95 ? -3.856 0.467 -9.527 1.00 95.56 95 GLY A N 1
ATOM 736 C CA . GLY A 1 95 ? -4.706 -0.283 -10.452 1.00 95.56 95 GLY A CA 1
ATOM 737 C C . GLY A 1 95 ? -4.921 0.479 -11.760 1.00 95.56 95 GLY A C 1
ATOM 738 O O . GLY A 1 95 ? -4.822 -0.097 -12.841 1.00 95.56 95 GLY A O 1
ATOM 739 N N . THR A 1 96 ? -5.128 1.796 -11.674 1.00 96.06 96 THR A N 1
ATOM 740 C CA . THR A 1 96 ? -5.277 2.684 -12.837 1.00 96.06 96 THR A CA 1
ATOM 741 C C . THR A 1 96 ? -3.982 2.785 -13.642 1.00 96.06 96 THR A C 1
ATOM 743 O O . THR A 1 96 ? -4.002 2.661 -14.865 1.00 96.06 96 THR A O 1
ATOM 746 N N . HIS A 1 97 ? -2.845 2.970 -12.973 1.00 90.88 97 HIS A N 1
ATOM 747 C CA . HIS A 1 97 ? -1.538 3.035 -13.618 1.00 90.88 97 HIS A CA 1
ATOM 748 C C . HIS A 1 97 ? -1.201 1.720 -14.332 1.00 90.88 97 HIS A C 1
ATOM 750 O O . HIS A 1 97 ? -0.773 1.732 -15.483 1.00 90.88 97 HIS A O 1
ATOM 756 N N . ALA A 1 98 ? -1.468 0.584 -13.687 1.00 90.88 98 ALA A N 1
ATOM 757 C CA . ALA A 1 98 ? -1.281 -0.740 -14.265 1.00 90.88 98 ALA A CA 1
ATOM 758 C C . ALA A 1 98 ? -2.248 -1.032 -15.417 1.00 90.88 98 ALA A C 1
ATOM 760 O O . ALA A 1 98 ? -1.868 -1.723 -16.359 1.00 90.88 98 ALA A O 1
ATOM 761 N N . LEU A 1 99 ? -3.469 -0.491 -15.373 1.00 94.00 99 LEU A N 1
ATOM 762 C CA . LEU A 1 99 ? -4.428 -0.587 -16.472 1.00 94.00 99 LEU A CA 1
ATOM 763 C C . LEU A 1 99 ? -3.917 0.152 -17.709 1.00 94.00 99 LEU A C 1
ATOM 765 O O . LEU A 1 99 ? -3.921 -0.415 -18.797 1.00 94.00 99 LEU A O 1
ATOM 769 N N . ILE A 1 100 ? -3.427 1.381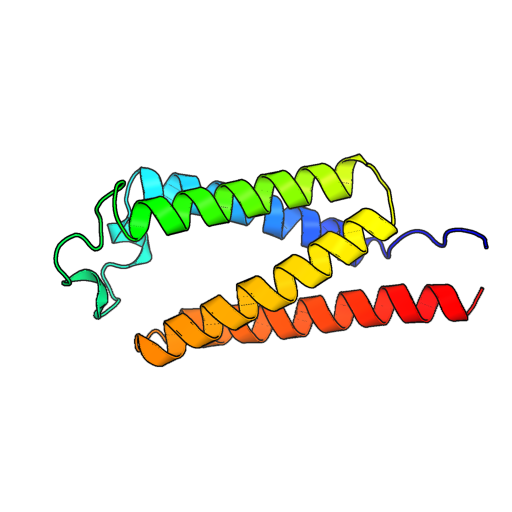 -17.531 1.00 91.50 100 ILE A N 1
ATOM 770 C CA . ILE A 1 100 ? -2.823 2.174 -18.611 1.00 91.50 100 ILE A CA 1
ATOM 771 C C . ILE A 1 100 ? -1.557 1.490 -19.139 1.00 91.50 100 ILE A C 1
ATOM 773 O O . ILE A 1 100 ? -1.332 1.452 -20.344 1.00 91.50 100 ILE A O 1
ATOM 777 N N . GLY A 1 101 ? -0.738 0.940 -18.241 1.00 85.62 101 GLY A N 1
ATOM 778 C CA . GLY A 1 101 ? 0.521 0.287 -18.584 1.00 85.62 101 GLY A CA 1
ATOM 779 C C . GLY A 1 101 ? 0.402 -1.170 -19.030 1.00 85.62 101 GLY A C 1
ATOM 780 O O . GLY A 1 101 ? 1.435 -1.786 -19.261 1.00 85.62 101 GLY A O 1
ATOM 781 N N . GLY A 1 102 ? -0.795 -1.758 -19.103 1.00 88.19 102 GLY A N 1
ATOM 782 C CA . GLY A 1 102 ? -0.969 -3.145 -19.545 1.00 88.19 102 GLY A CA 1
ATOM 783 C C . GLY A 1 102 ? -0.328 -4.193 -18.623 1.00 88.19 102 GLY A C 1
ATOM 784 O O . GLY A 1 102 ? 0.307 -5.126 -19.105 1.00 88.19 102 GLY A O 1
ATOM 785 N N . ASN A 1 103 ? -0.481 -4.065 -17.299 1.00 87.81 103 ASN A N 1
ATOM 786 C CA . ASN A 1 103 ? 0.031 -5.029 -16.311 1.00 87.81 103 ASN A CA 1
ATOM 787 C C . ASN A 1 103 ? -1.112 -5.755 -15.568 1.00 87.81 103 ASN A C 1
ATOM 789 O O . ASN A 1 103 ? -1.479 -5.339 -14.464 1.00 87.81 103 ASN A O 1
ATOM 793 N N . PRO A 1 104 ? -1.685 -6.842 -16.131 1.00 89.69 104 PRO A N 1
ATOM 794 C CA . PRO A 1 104 ? -2.847 -7.514 -15.549 1.00 89.69 104 PRO A CA 1
ATOM 795 C C . PRO A 1 104 ? -2.681 -7.943 -14.084 1.00 89.69 104 PRO A C 1
ATOM 797 O O . PRO A 1 104 ? -3.586 -7.660 -13.298 1.00 89.69 104 PRO A O 1
ATOM 800 N N . PRO A 1 105 ? -1.550 -8.543 -13.655 1.00 89.19 105 PRO A N 1
ATOM 801 C CA . PRO A 1 105 ? -1.342 -8.870 -12.245 1.00 89.19 105 PRO A CA 1
ATOM 802 C C . PRO A 1 105 ? -1.534 -7.673 -11.302 1.00 89.19 105 PRO A C 1
ATOM 804 O O . PRO A 1 105 ? -2.237 -7.786 -10.295 1.00 89.19 105 PRO A O 1
ATOM 807 N N . ILE A 1 106 ? -0.965 -6.511 -11.639 1.00 89.31 106 ILE A N 1
ATOM 808 C CA . ILE A 1 106 ? -1.053 -5.314 -10.791 1.00 89.31 106 ILE A CA 1
ATOM 809 C C . ILE A 1 106 ? -2.431 -4.651 -10.882 1.00 89.31 106 ILE A C 1
ATOM 811 O O . ILE A 1 106 ? -2.882 -4.090 -9.889 1.00 89.31 106 ILE A O 1
ATOM 815 N N . ILE A 1 107 ? -3.155 -4.779 -11.999 1.00 93.75 107 ILE A N 1
ATOM 816 C CA . ILE A 1 107 ? -4.558 -4.335 -12.096 1.00 93.75 107 ILE A CA 1
ATOM 817 C C . ILE A 1 107 ? -5.405 -5.031 -11.024 1.00 93.75 107 ILE A C 1
ATOM 819 O O . ILE A 1 107 ? -6.105 -4.370 -10.252 1.00 93.75 107 ILE A O 1
ATOM 823 N N . TYR A 1 108 ? -5.319 -6.364 -10.951 1.00 94.12 108 TYR A N 1
ATOM 824 C CA . TYR A 1 108 ? -6.098 -7.144 -9.988 1.00 94.12 108 TYR A CA 1
ATOM 825 C C . TYR A 1 108 ? -5.677 -6.861 -8.547 1.00 94.12 108 TYR A C 1
ATOM 827 O O . TYR A 1 108 ? -6.536 -6.714 -7.677 1.00 94.12 108 TYR A O 1
ATOM 835 N N . ILE A 1 109 ? -4.370 -6.742 -8.295 1.00 92.94 109 ILE A N 1
ATOM 836 C CA . ILE A 1 109 ? -3.854 -6.410 -6.964 1.00 92.94 109 ILE A CA 1
ATOM 837 C C . ILE A 1 109 ? -4.292 -5.000 -6.559 1.00 92.94 109 ILE A C 1
ATOM 839 O O . ILE A 1 109 ? -4.835 -4.838 -5.470 1.00 92.94 109 ILE A O 1
ATOM 843 N N . GLY A 1 110 ? -4.120 -3.992 -7.413 1.00 95.19 110 GLY A N 1
ATOM 844 C CA . GLY A 1 110 ? -4.449 -2.597 -7.114 1.00 95.19 110 GLY A CA 1
ATOM 845 C C . GLY A 1 110 ? -5.935 -2.407 -6.822 1.00 95.19 110 GLY A C 1
ATOM 846 O O . GLY A 1 110 ? -6.313 -2.031 -5.713 1.00 95.19 110 GLY A O 1
ATOM 847 N N . PHE A 1 111 ? -6.814 -2.766 -7.762 1.00 98.06 111 PHE A N 1
ATOM 848 C CA . PHE A 1 111 ? -8.255 -2.606 -7.540 1.00 98.06 111 PHE A CA 1
ATOM 849 C C . PHE A 1 111 ? -8.799 -3.542 -6.452 1.00 98.06 111 PHE A C 1
ATOM 851 O O . PHE A 1 111 ? -9.640 -3.126 -5.653 1.00 98.06 111 PHE A O 1
ATOM 858 N N . GLY A 1 112 ? -8.304 -4.782 -6.373 1.00 97.81 112 GLY A N 1
ATOM 859 C CA . GLY A 1 112 ? -8.720 -5.740 -5.349 1.00 97.81 112 GLY A CA 1
ATOM 860 C C . GLY A 1 112 ? -8.338 -5.296 -3.936 1.00 97.81 112 GLY A C 1
ATOM 861 O O . GLY A 1 112 ? -9.164 -5.356 -3.023 1.00 97.81 112 GLY A O 1
ATOM 862 N N . THR A 1 113 ? -7.118 -4.785 -3.750 1.00 96.69 113 THR A N 1
ATOM 863 C CA . THR A 1 113 ? -6.682 -4.248 -2.451 1.00 96.69 113 THR A CA 1
ATOM 864 C C . THR A 1 113 ? -7.404 -2.951 -2.107 1.00 96.69 113 THR A C 1
ATOM 866 O O . THR A 1 113 ? -7.861 -2.818 -0.974 1.00 96.69 113 THR A O 1
ATOM 869 N N . ALA A 1 114 ? -7.628 -2.044 -3.064 1.00 98.06 114 ALA A N 1
ATOM 870 C CA . ALA A 1 114 ? -8.433 -0.841 -2.838 1.00 98.06 114 ALA A CA 1
ATOM 871 C C . ALA A 1 114 ? -9.851 -1.182 -2.342 1.00 98.06 114 ALA A C 1
ATOM 873 O O . ALA A 1 114 ? -10.321 -0.618 -1.351 1.00 98.06 114 ALA A O 1
ATOM 874 N N . ALA A 1 115 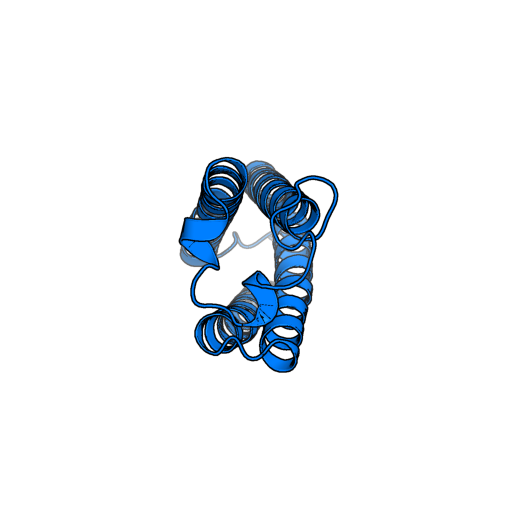? -10.516 -2.151 -2.981 1.00 98.38 115 ALA A N 1
ATOM 875 C CA . ALA A 1 115 ? -11.836 -2.616 -2.564 1.00 98.38 115 ALA A CA 1
ATOM 876 C C . ALA A 1 115 ? -11.811 -3.237 -1.157 1.00 98.38 115 ALA A C 1
ATOM 878 O O . ALA A 1 115 ? -12.670 -2.933 -0.328 1.00 98.38 115 ALA A O 1
ATOM 879 N N . LEU A 1 116 ? -10.804 -4.061 -0.854 1.00 98.31 116 LEU A N 1
ATOM 880 C CA . LEU A 1 116 ? -10.638 -4.663 0.468 1.00 98.31 116 LEU A CA 1
ATOM 881 C C . LEU A 1 116 ? -10.429 -3.602 1.564 1.00 98.31 116 LEU A C 1
ATOM 883 O O . LEU A 1 116 ? -11.085 -3.660 2.606 1.00 98.31 116 LEU A O 1
ATOM 887 N N . HIS A 1 117 ? -9.586 -2.596 1.324 1.00 98.06 117 HIS A N 1
ATOM 888 C CA . HIS A 1 117 ? -9.384 -1.487 2.263 1.00 98.06 117 HIS A CA 1
ATOM 889 C C . HIS A 1 117 ? -10.660 -0.663 2.472 1.00 98.06 117 HIS A C 1
ATOM 891 O O . HIS A 1 117 ? -10.950 -0.246 3.596 1.00 98.06 117 HIS A O 1
ATOM 897 N N . LEU A 1 118 ? -11.472 -0.479 1.427 1.00 98.38 118 LEU A N 1
ATOM 898 C CA . LEU A 1 118 ? -12.770 0.180 1.549 1.00 98.38 118 LEU A CA 1
ATOM 899 C C . LEU A 1 118 ? -13.730 -0.629 2.434 1.00 98.38 118 LEU A C 1
ATOM 901 O O . LEU A 1 118 ? -14.396 -0.061 3.303 1.00 98.38 118 LEU A O 1
ATOM 905 N N . VAL A 1 119 ? -13.767 -1.957 2.279 1.00 98.31 119 VAL A N 1
ATOM 906 C CA . VAL A 1 119 ? -14.559 -2.850 3.144 1.00 98.31 119 VAL A CA 1
ATOM 907 C C . VAL A 1 119 ? -14.106 -2.751 4.604 1.00 98.31 119 VAL A C 1
ATOM 909 O O . VAL A 1 119 ? -14.951 -2.653 5.500 1.00 98.31 119 VAL A O 1
ATOM 912 N N . MET A 1 120 ? -12.797 -2.716 4.866 1.00 97.88 120 MET A N 1
ATOM 913 C CA . MET A 1 120 ? -12.249 -2.513 6.215 1.00 97.88 120 MET A CA 1
ATOM 914 C C . MET A 1 120 ? -12.699 -1.176 6.812 1.00 97.88 120 MET A C 1
ATOM 916 O O . MET A 1 120 ? -13.185 -1.139 7.944 1.00 97.88 120 MET A O 1
ATOM 920 N N . LEU A 1 121 ? -12.614 -0.088 6.039 1.00 96.94 121 LEU A N 1
ATOM 921 C CA . LEU A 1 121 ? -13.038 1.243 6.474 1.00 96.94 121 LEU A CA 1
ATOM 922 C C . LEU A 1 121 ? -14.535 1.276 6.815 1.00 96.94 121 LEU A C 1
ATOM 924 O O . LEU A 1 121 ? -14.921 1.773 7.874 1.00 96.94 121 LEU A O 1
ATOM 928 N N . ILE A 1 122 ? -15.383 0.694 5.960 1.00 96.88 122 ILE A N 1
ATOM 929 C CA . ILE A 1 122 ? -16.829 0.575 6.204 1.00 96.88 122 ILE A CA 1
ATOM 930 C C . ILE A 1 122 ? -17.099 -0.248 7.468 1.00 96.88 122 ILE A C 1
ATOM 932 O O . ILE A 1 122 ? -17.955 0.129 8.269 1.00 96.88 122 ILE A O 1
ATOM 936 N N . THR A 1 123 ? -16.366 -1.345 7.669 1.00 95.50 123 THR A N 1
ATOM 937 C CA . THR A 1 123 ? -16.504 -2.218 8.845 1.00 95.50 123 THR A CA 1
ATOM 938 C C . THR A 1 123 ? -16.228 -1.449 10.133 1.00 95.50 123 THR A C 1
ATOM 940 O O . THR A 1 123 ? -17.067 -1.441 11.037 1.00 95.50 123 THR A O 1
ATOM 943 N N . ILE A 1 124 ? -15.110 -0.720 10.182 1.00 93.88 124 ILE A N 1
ATOM 944 C CA . ILE A 1 124 ? -14.746 0.126 11.322 1.00 93.88 124 ILE A CA 1
ATOM 945 C C . ILE A 1 124 ? -15.834 1.185 11.560 1.00 93.88 124 ILE A C 1
ATOM 947 O O . ILE A 1 124 ? -16.346 1.323 12.675 1.00 93.88 124 ILE A O 1
ATOM 951 N N . LYS A 1 125 ? -16.262 1.913 10.518 1.00 92.12 125 LYS A N 1
ATOM 952 C CA . LYS A 1 125 ? -17.297 2.959 10.638 1.00 92.12 125 LYS A CA 1
ATOM 953 C C . LYS A 1 125 ? -18.647 2.422 11.116 1.00 92.12 125 LYS A C 1
ATOM 955 O O . LYS A 1 125 ? -19.311 3.104 11.891 1.00 92.12 125 LYS A O 1
ATOM 960 N N . ARG A 1 126 ? -19.051 1.218 10.702 1.00 91.19 126 ARG A N 1
ATOM 961 C CA . ARG A 1 126 ? -20.288 0.578 11.181 1.00 91.19 126 ARG A CA 1
ATOM 962 C C . ARG A 1 126 ? -20.219 0.259 12.671 1.00 91.19 126 ARG A C 1
ATOM 964 O O . ARG A 1 126 ? -21.155 0.598 13.380 1.00 91.19 126 ARG A O 1
ATOM 971 N N . GLN A 1 127 ? -19.102 -0.280 13.162 1.00 87.12 127 GLN A N 1
ATOM 972 C CA . GLN A 1 127 ? -18.938 -0.566 14.594 1.00 87.12 127 GLN A CA 1
ATOM 973 C C . GLN A 1 127 ? -19.025 0.684 15.480 1.00 87.12 127 GLN A C 1
ATOM 975 O O . GLN A 1 127 ? -19.559 0.598 16.577 1.00 87.12 127 GLN A O 1
ATOM 980 N N . ALA A 1 128 ? -18.569 1.853 15.004 1.00 83.44 128 ALA A N 1
ATOM 981 C CA . ALA A 1 128 ? -18.749 3.120 15.735 1.00 83.44 128 ALA A CA 1
ATOM 982 C C . ALA A 1 128 ? -20.212 3.536 15.908 1.00 83.44 128 ALA A C 1
ATOM 984 O O . ALA A 1 128 ? -20.508 4.309 16.807 1.00 83.44 128 ALA A O 1
ATOM 985 N N . ARG A 1 129 ? -21.103 3.114 15.006 1.00 81.38 129 ARG A N 1
ATOM 986 C CA . ARG A 1 129 ? -22.517 3.511 15.040 1.00 81.38 129 ARG A CA 1
ATOM 987 C C . ARG A 1 129 ? -23.367 2.589 15.910 1.00 81.38 129 ARG A C 1
ATOM 989 O O . ARG A 1 129 ? -24.499 2.940 16.212 1.00 81.38 129 ARG A O 1
ATOM 996 N N . SER A 1 130 ? -22.847 1.412 16.251 1.00 75.62 130 SER A N 1
ATOM 997 C CA . SER A 1 130 ? -23.571 0.371 16.983 1.00 75.62 130 SER A CA 1
ATOM 998 C C . SER A 1 130 ? -23.314 0.377 18.495 1.00 75.62 130 SER A C 1
ATOM 1000 O O . SER A 1 130 ? -23.889 -0.461 19.184 1.00 75.62 130 SER A O 1
ATOM 1002 N N . GLY A 1 131 ? -22.441 1.255 19.000 1.00 62.59 131 GLY A N 1
ATOM 1003 C CA . GLY A 1 131 ? -22.108 1.396 20.424 1.00 62.59 131 GLY A CA 1
ATOM 1004 C C . GLY A 1 131 ? -22.299 2.823 20.903 1.00 62.59 131 GLY A C 1
ATOM 1005 O O . GLY A 1 131 ? -22.593 2.981 22.105 1.00 62.59 131 GLY A O 1
#

Foldseek 3Di:
DPQDQQPVVLLVVLLVLLVVLQVVLVCLLVPVCVPDVVFPCCPPPCCSPCVDPSVVSSVVSNVLSVQSCVLSVVSDPVSLLVSLVVLLVVLCVQLVVCVVRVNVVSVCRSNVRSVVSVVSNVVSVVVVVVD

Mean predicted aligned error: 4.23 Å

Radius of gyration: 16.32 Å; Cα contacts (8 Å, |Δi|>4): 137; chains: 1; bounding box: 42×18×46 Å